Protein AF-A0A453HF45-F1 (afdb_monomer_lite)

Organism: Aegilops tauschii subsp. strangulata (NCBI:txid200361)

pLDDT: mean 74.45, std 18.81, range [35.0, 95.81]

Foldseek 3Di:
DDDDDDDDDDDDDDDPPPPDDQVLVCLLVVLLVVLVCCLVPNDPVDPDDNVRSVVCNPDCNSVVVSNVVSVCVVVVHDDDPDPPPVPPPDPVRVVVVVVVVVVVVVCCVPVVVVVVVVVVPDDDDPPPDPVCVVVVPDDD

Structure (mmCIF, N/CA/C/O backbone):
data_AF-A0A453HF45-F1
#
_entry.id   AF-A0A453HF45-F1
#
loop_
_atom_site.group_PDB
_atom_site.id
_atom_site.type_symbol
_atom_site.label_atom_id
_atom_site.label_alt_id
_atom_site.label_comp_id
_atom_site.label_asym_id
_atom_site.label_entity_id
_atom_site.label_seq_id
_atom_site.pdbx_PDB_ins_code
_atom_site.Cartn_x
_atom_site.Cartn_y
_atom_site.Cartn_z
_atom_site.occupancy
_atom_site.B_iso_or_equiv
_atom_site.auth_seq_id
_atom_site.auth_comp_id
_atom_site.auth_asym_id
_atom_site.auth_atom_id
_atom_site.pdbx_PDB_model_num
ATOM 1 N N . MET A 1 1 ? -24.952 26.124 59.933 1.00 42.59 1 MET A N 1
ATOM 2 C CA . MET A 1 1 ? -23.976 25.123 60.412 1.00 42.59 1 MET A CA 1
ATOM 3 C C . MET A 1 1 ? -24.441 23.759 59.948 1.00 42.59 1 MET A C 1
ATOM 5 O O . MET A 1 1 ? -25.510 23.357 60.375 1.00 42.59 1 MET A O 1
ATOM 9 N N . ALA A 1 2 ? -23.682 23.105 59.074 1.00 35.00 2 ALA A N 1
ATOM 10 C CA . ALA A 1 2 ? -23.436 21.661 59.077 1.00 35.00 2 ALA A CA 1
ATOM 11 C C . ALA A 1 2 ? -22.483 21.368 57.912 1.00 35.00 2 ALA A C 1
ATOM 13 O O . ALA A 1 2 ? -22.772 21.682 56.762 1.00 35.00 2 ALA A O 1
ATOM 14 N N . THR A 1 3 ? -21.308 20.887 58.282 1.00 56.69 3 THR A N 1
ATOM 15 C CA . THR A 1 3 ? -20.189 20.437 57.459 1.00 56.69 3 THR A CA 1
ATOM 16 C C . THR A 1 3 ? -20.512 19.078 56.845 1.00 56.69 3 THR A C 1
ATOM 18 O O . THR A 1 3 ? -21.155 18.266 57.506 1.00 56.69 3 THR A O 1
ATOM 21 N N . THR A 1 4 ? -20.019 18.792 55.641 1.00 38.88 4 THR A N 1
ATOM 22 C CA . THR A 1 4 ? -20.028 17.421 55.112 1.00 38.88 4 THR A CA 1
ATOM 23 C C . THR A 1 4 ? -18.670 17.081 54.524 1.00 38.88 4 THR A C 1
ATOM 25 O O . THR A 1 4 ? -18.162 17.783 53.650 1.00 38.88 4 THR A O 1
ATOM 28 N N . ASP A 1 5 ? -18.095 16.030 55.099 1.00 44.69 5 ASP A N 1
ATOM 29 C CA . ASP A 1 5 ? -16.766 15.489 54.871 1.00 44.69 5 ASP A CA 1
ATOM 30 C C . ASP A 1 5 ? -16.577 14.896 53.470 1.00 44.69 5 ASP A C 1
ATOM 32 O O . ASP A 1 5 ? -17.470 14.282 52.885 1.00 44.69 5 ASP A O 1
ATOM 36 N N . HIS A 1 6 ? -15.356 15.060 52.965 1.00 46.03 6 HIS A N 1
ATOM 37 C CA . HIS A 1 6 ? -14.867 14.538 51.695 1.00 46.03 6 HIS A CA 1
ATOM 38 C C . HIS A 1 6 ? -14.423 13.074 51.878 1.00 46.03 6 HIS A C 1
ATOM 40 O O . HIS A 1 6 ? -13.398 12.811 52.507 1.00 46.03 6 HIS A O 1
ATOM 46 N N . ILE A 1 7 ? -15.150 12.112 51.302 1.00 47.56 7 ILE A N 1
ATOM 47 C CA . ILE A 1 7 ? -14.655 10.737 51.118 1.00 47.56 7 ILE A CA 1
ATOM 48 C C . ILE A 1 7 ? -14.075 10.640 49.705 1.00 47.56 7 ILE A C 1
ATOM 50 O O . ILE A 1 7 ? -14.792 10.713 48.710 1.00 47.56 7 ILE A O 1
ATOM 54 N N . SER A 1 8 ? -12.750 10.522 49.635 1.00 51.47 8 SER A N 1
ATOM 55 C CA . SER A 1 8 ? -11.978 10.329 48.404 1.00 51.47 8 SER A CA 1
ATOM 56 C C . SER A 1 8 ? -12.191 8.907 47.867 1.00 51.47 8 SER A C 1
ATOM 58 O O . SER A 1 8 ? -11.884 7.939 48.565 1.00 51.47 8 SER A O 1
ATOM 60 N N . SER A 1 9 ? -12.742 8.774 46.654 1.00 43.78 9 SER A N 1
ATOM 61 C CA . SER A 1 9 ? -12.902 7.486 45.960 1.00 43.78 9 SER A CA 1
ATOM 62 C C . SER A 1 9 ? -11.648 7.099 45.155 1.00 43.78 9 SER A C 1
ATOM 64 O O . SER A 1 9 ? -10.917 7.980 44.699 1.00 43.78 9 SER A O 1
ATOM 66 N N . PRO A 1 10 ? -11.385 5.788 44.992 1.00 53.44 10 PRO A N 1
ATOM 67 C CA . PRO A 1 10 ? -10.127 5.245 44.479 1.00 53.44 10 PRO A CA 1
ATOM 68 C C . PRO A 1 10 ? -9.964 5.403 42.953 1.00 53.44 10 PRO A C 1
ATOM 70 O O . PRO A 1 10 ? -10.956 5.552 42.238 1.00 53.44 10 PRO A O 1
ATOM 73 N N . PRO A 1 11 ? -8.718 5.347 42.437 1.00 55.44 11 PRO A N 1
ATOM 74 C CA . PRO A 1 11 ? -8.424 5.585 41.028 1.00 55.44 11 PRO A CA 1
ATOM 75 C C . PRO A 1 11 ? -8.990 4.487 40.112 1.00 55.44 11 PRO A C 1
ATOM 77 O O . PRO A 1 11 ? -8.885 3.291 40.382 1.00 55.44 11 PRO A O 1
ATOM 80 N N . GLN A 1 12 ? -9.588 4.950 39.016 1.00 49.19 12 GLN A N 1
ATOM 81 C CA . GLN A 1 12 ? -10.288 4.204 37.969 1.00 49.19 12 GLN A CA 1
ATOM 82 C C . GLN A 1 12 ? -9.365 3.212 37.218 1.00 49.19 12 GLN A C 1
ATOM 84 O O . GLN A 1 12 ? -8.213 3.558 36.944 1.00 49.19 12 GLN A O 1
ATOM 89 N N . PRO A 1 13 ? -9.839 2.013 36.818 1.00 51.22 13 PRO A N 1
ATOM 90 C CA . PRO A 1 13 ? -9.058 1.093 35.992 1.00 51.22 13 PRO A CA 1
ATOM 91 C C . PRO A 1 13 ? -9.024 1.552 34.525 1.00 51.22 13 PRO A C 1
ATOM 93 O O . PRO A 1 13 ? -10.050 1.922 33.952 1.00 51.22 13 PRO A O 1
ATOM 96 N N . ALA A 1 14 ? -7.838 1.517 33.914 1.00 52.16 14 ALA A N 1
ATOM 97 C CA . ALA A 1 14 ? -7.638 1.857 32.508 1.00 52.16 14 ALA A CA 1
ATOM 98 C C . ALA A 1 14 ? -8.253 0.792 31.583 1.00 52.16 14 ALA A C 1
ATOM 100 O O . ALA A 1 14 ? -8.139 -0.407 31.846 1.00 52.16 14 ALA A O 1
ATOM 101 N N . SER A 1 15 ? -8.874 1.228 30.481 1.00 53.12 15 SER A N 1
ATOM 102 C CA . SER A 1 15 ? -9.314 0.336 29.402 1.00 53.12 15 SER A CA 1
ATOM 103 C C . SER A 1 15 ? -8.162 -0.567 28.944 1.00 53.12 15 SER A C 1
ATOM 105 O O . SER A 1 15 ? -7.027 -0.085 28.879 1.00 53.12 15 SER A O 1
ATOM 107 N N . PRO A 1 16 ? -8.424 -1.830 28.547 1.00 55.91 16 PRO A N 1
ATOM 108 C CA . PRO A 1 16 ? -7.454 -2.654 27.834 1.00 55.91 16 PRO A CA 1
ATOM 109 C C . PRO A 1 16 ? -7.284 -2.091 26.417 1.00 55.91 16 PRO A C 1
ATOM 111 O O . PRO A 1 16 ? -7.734 -2.657 25.426 1.00 55.91 16 PRO A O 1
ATOM 114 N N . GLY A 1 17 ? -6.689 -0.905 26.327 1.00 54.38 17 GLY A N 1
ATOM 115 C CA . GLY A 1 17 ? -6.194 -0.357 25.086 1.00 54.38 17 GLY A CA 1
ATOM 116 C C . GLY A 1 17 ? -5.007 -1.209 24.692 1.00 54.38 17 GLY A C 1
ATOM 117 O O . GLY A 1 17 ? -3.971 -1.174 25.357 1.00 54.38 17 GLY A O 1
ATOM 118 N N . VAL A 1 18 ? -5.146 -1.985 23.620 1.00 59.75 18 VAL A N 1
ATOM 119 C CA . VAL A 1 18 ? -3.965 -2.388 22.862 1.00 59.75 18 VAL A CA 1
ATOM 120 C C . VAL A 1 18 ? -3.315 -1.067 22.464 1.00 59.75 18 VAL A C 1
ATOM 122 O O . VAL A 1 18 ? -3.920 -0.282 21.732 1.00 59.75 18 VAL A O 1
ATOM 125 N N . GLY A 1 19 ? -2.172 -0.749 23.077 1.00 61.66 19 GLY A N 1
ATOM 126 C CA . GLY A 1 19 ? -1.458 0.495 22.810 1.00 61.66 19 GLY A CA 1
ATOM 127 C C . GLY A 1 19 ? -1.256 0.668 21.306 1.00 61.66 19 GLY A C 1
ATOM 128 O O . GLY A 1 19 ? -1.196 -0.322 20.576 1.00 61.66 19 GLY A O 1
ATOM 129 N N . ALA A 1 20 ? -1.187 1.916 20.840 1.00 68.69 20 ALA A N 1
ATOM 130 C CA . ALA A 1 20 ? -0.963 2.201 19.428 1.00 68.69 20 ALA A CA 1
ATOM 131 C C . ALA A 1 20 ? 0.244 1.392 18.918 1.00 68.69 20 ALA A C 1
ATOM 133 O O . ALA A 1 20 ? 1.359 1.550 19.417 1.00 68.69 20 ALA A O 1
ATOM 134 N N . VAL A 1 21 ? 0.007 0.484 17.968 1.00 69.81 21 VAL A N 1
ATOM 135 C CA . VAL A 1 21 ? 1.070 -0.308 17.345 1.00 69.81 21 VAL A CA 1
ATOM 136 C C . VAL A 1 21 ? 1.767 0.595 16.337 1.00 69.81 21 VAL A C 1
ATOM 138 O O . VAL A 1 21 ? 1.126 1.116 15.424 1.00 69.81 21 VAL A O 1
ATOM 141 N N . ALA A 1 22 ? 3.070 0.804 16.516 1.00 82.12 22 ALA A N 1
ATOM 142 C CA . ALA A 1 22 ? 3.872 1.545 15.553 1.00 82.12 22 ALA A CA 1
ATOM 143 C C . ALA A 1 22 ? 3.836 0.819 14.201 1.00 82.12 22 ALA A C 1
ATOM 145 O O . ALA A 1 22 ? 4.172 -0.360 14.125 1.00 82.12 22 ALA A O 1
ATOM 146 N N . LEU A 1 23 ? 3.439 1.507 13.127 1.00 82.31 23 LEU A N 1
ATOM 147 C CA . LEU A 1 23 ? 3.381 0.901 11.793 1.00 82.31 23 LEU A CA 1
ATOM 148 C C . LEU A 1 23 ? 4.736 0.294 11.413 1.00 82.31 23 LEU A C 1
ATOM 150 O O . LEU A 1 23 ? 4.777 -0.832 10.928 1.00 82.31 23 LEU A O 1
ATOM 154 N N . SER A 1 24 ? 5.829 1.001 11.714 1.00 85.06 24 SER A N 1
ATOM 155 C CA . SER A 1 24 ? 7.213 0.582 11.471 1.00 85.06 24 SER A CA 1
ATOM 156 C C . SER A 1 24 ? 7.562 -0.784 12.069 1.00 85.06 24 SER A C 1
ATOM 158 O O . SER A 1 24 ? 8.339 -1.518 11.462 1.00 85.06 24 SER A O 1
ATOM 160 N N . SER A 1 25 ? 6.951 -1.189 13.189 1.00 86.38 25 SER A N 1
ATOM 161 C CA . SER A 1 25 ? 7.172 -2.522 13.768 1.00 86.38 25 SER A CA 1
ATOM 162 C C . SER A 1 25 ? 6.348 -3.631 13.104 1.00 86.38 25 SER A C 1
ATOM 164 O O . SER A 1 25 ? 6.672 -4.805 13.267 1.00 86.38 25 SER A O 1
ATOM 166 N N . ALA A 1 26 ? 5.314 -3.277 12.335 1.00 90.56 26 ALA A N 1
ATOM 167 C CA . ALA A 1 26 ? 4.406 -4.211 11.670 1.00 90.56 26 ALA A CA 1
ATOM 168 C C . ALA A 1 26 ? 4.591 -4.289 10.141 1.00 90.56 26 ALA A C 1
ATOM 170 O O . ALA A 1 26 ? 4.080 -5.227 9.529 1.00 90.56 26 ALA A O 1
ATOM 171 N N . VAL A 1 27 ? 5.315 -3.346 9.514 1.00 92.00 27 VAL A N 1
ATOM 172 C CA . VAL A 1 27 ? 5.460 -3.264 8.043 1.00 92.00 27 VAL A CA 1
ATOM 173 C C . VAL A 1 27 ? 5.940 -4.579 7.431 1.00 92.00 27 VAL A C 1
ATOM 175 O O . VAL A 1 27 ? 5.384 -5.007 6.423 1.00 92.00 27 VAL A O 1
ATOM 178 N N . GLY A 1 28 ? 6.941 -5.234 8.026 1.00 92.06 28 GLY A N 1
ATOM 179 C CA . GLY A 1 28 ? 7.501 -6.477 7.482 1.00 92.06 28 GLY A CA 1
ATOM 180 C C . GLY A 1 28 ? 6.477 -7.609 7.402 1.00 92.06 28 GLY A C 1
ATOM 181 O O . GLY A 1 28 ? 6.288 -8.206 6.344 1.00 92.06 28 GLY A O 1
ATOM 182 N N . GLU A 1 29 ? 5.766 -7.860 8.500 1.00 92.88 29 GLU A N 1
ATOM 183 C CA . GLU A 1 29 ? 4.745 -8.911 8.566 1.00 92.88 29 GLU A CA 1
ATOM 184 C C . GLU A 1 29 ? 3.532 -8.584 7.694 1.00 92.88 29 GLU A C 1
ATOM 186 O O . GLU A 1 29 ? 3.016 -9.459 6.997 1.00 92.88 29 GLU A O 1
ATOM 191 N N . LEU A 1 30 ? 3.115 -7.315 7.663 1.00 93.38 30 LEU A N 1
ATOM 192 C CA . LEU A 1 30 ? 2.043 -6.857 6.785 1.00 93.38 30 LEU A CA 1
ATOM 193 C C . LEU A 1 30 ? 2.406 -7.072 5.311 1.00 93.38 30 LEU A C 1
ATOM 195 O O . LEU A 1 30 ? 1.601 -7.606 4.551 1.00 93.38 30 LEU A O 1
ATOM 199 N N . LEU A 1 31 ? 3.622 -6.697 4.911 1.00 93.81 31 LEU A N 1
ATOM 200 C CA . LEU A 1 31 ? 4.101 -6.855 3.542 1.00 93.81 31 LEU A CA 1
ATOM 201 C C . LEU A 1 31 ? 4.143 -8.335 3.138 1.00 93.81 31 LEU A C 1
ATOM 203 O O . LEU A 1 31 ? 3.597 -8.696 2.094 1.00 93.81 31 LEU A O 1
ATOM 207 N N . ARG A 1 32 ? 4.708 -9.207 3.985 1.00 94.50 32 ARG A N 1
ATOM 208 C CA . ARG A 1 32 ? 4.713 -10.663 3.752 1.00 94.50 32 ARG A CA 1
ATOM 209 C C . ARG A 1 32 ? 3.307 -11.221 3.611 1.00 94.50 32 ARG A C 1
ATOM 211 O O . ARG A 1 32 ? 3.053 -12.008 2.699 1.00 94.50 32 ARG A O 1
ATOM 218 N N . PHE A 1 33 ? 2.400 -10.815 4.495 1.00 94.94 33 PHE A N 1
ATOM 219 C CA . PHE A 1 33 ? 1.014 -11.261 4.481 1.00 94.94 33 PHE A CA 1
ATOM 220 C C . PHE A 1 33 ? 0.305 -10.856 3.185 1.00 94.94 33 PHE A C 1
ATOM 222 O O . PHE A 1 33 ? -0.313 -11.703 2.539 1.00 94.94 33 PHE A O 1
ATOM 229 N N . VAL A 1 34 ? 0.430 -9.591 2.775 1.00 94.75 34 VAL A N 1
ATOM 230 C CA . VAL A 1 34 ? -0.195 -9.066 1.552 1.00 94.75 34 VAL A CA 1
ATOM 231 C C . VAL A 1 34 ? 0.333 -9.795 0.316 1.00 94.75 34 VAL A C 1
ATOM 233 O O . VAL A 1 34 ? -0.454 -10.282 -0.494 1.00 94.75 34 VAL A O 1
ATOM 236 N N . LEU A 1 35 ? 1.655 -9.938 0.189 1.00 94.81 35 LEU A N 1
ATOM 237 C CA . LEU A 1 35 ? 2.274 -10.611 -0.955 1.00 94.81 35 LEU A CA 1
ATOM 238 C C . LEU A 1 35 ? 1.912 -12.098 -1.010 1.00 94.81 35 LEU A C 1
ATOM 240 O O . LEU A 1 35 ? 1.575 -12.603 -2.078 1.00 94.81 35 LEU A O 1
ATOM 244 N N . SER A 1 36 ? 1.941 -12.794 0.130 1.00 94.50 36 SER A N 1
ATOM 245 C CA . SER A 1 36 ? 1.595 -14.222 0.203 1.00 94.50 36 SER A CA 1
ATOM 246 C C . SER A 1 36 ? 0.127 -14.455 -0.140 1.00 94.50 36 SER A C 1
ATOM 248 O O . SER A 1 36 ? -0.198 -15.381 -0.884 1.00 94.50 36 SER A O 1
ATOM 250 N N . SER A 1 37 ? -0.755 -13.585 0.358 1.00 95.00 37 SER A N 1
ATOM 251 C CA . SER A 1 37 ? -2.187 -13.634 0.060 1.00 95.00 37 SER A CA 1
ATOM 252 C C . SER A 1 37 ? -2.443 -13.415 -1.426 1.00 95.00 37 SER A C 1
ATOM 254 O O . SER A 1 37 ? -3.191 -14.182 -2.017 1.00 95.00 37 SER A O 1
ATOM 256 N N . HIS A 1 38 ? -1.765 -12.445 -2.046 1.00 95.12 38 HIS A N 1
ATOM 257 C CA . HIS A 1 38 ? -1.881 -12.177 -3.482 1.00 95.12 38 HIS A CA 1
ATOM 258 C C . HIS A 1 38 ? -1.350 -13.319 -4.353 1.00 95.12 38 HIS A C 1
ATOM 260 O O . HIS A 1 38 ? -1.930 -13.638 -5.386 1.00 95.12 38 HIS A O 1
ATOM 266 N N . VAL A 1 39 ? -0.263 -13.974 -3.937 1.00 95.06 39 VAL A N 1
ATOM 267 C CA . VAL A 1 39 ? 0.258 -15.160 -4.635 1.00 95.06 39 VAL A CA 1
ATOM 268 C C . VAL A 1 39 ? -0.726 -16.331 -4.546 1.00 95.06 39 VAL A C 1
ATOM 270 O O . VAL A 1 39 ? -0.908 -17.048 -5.530 1.00 95.06 39 VAL A O 1
ATOM 273 N N . ALA A 1 40 ? -1.372 -16.524 -3.394 1.00 95.81 40 ALA A N 1
ATOM 274 C CA . ALA A 1 40 ? -2.346 -17.595 -3.189 1.00 95.81 40 ALA A CA 1
ATOM 275 C C . ALA A 1 40 ? -3.695 -17.318 -3.878 1.00 95.81 40 ALA A C 1
ATOM 277 O O . ALA A 1 40 ? -4.308 -18.224 -4.444 1.00 95.81 40 ALA A O 1
ATOM 278 N N . ALA A 1 41 ? -4.156 -16.072 -3.821 1.00 95.50 41 ALA A N 1
ATOM 279 C CA . ALA A 1 41 ? -5.417 -15.595 -4.360 1.00 95.50 41 ALA A CA 1
ATOM 280 C C . ALA A 1 41 ? -5.199 -14.189 -4.953 1.00 95.50 41 ALA A C 1
ATOM 282 O O . ALA A 1 41 ? -5.228 -13.206 -4.212 1.00 95.50 41 ALA A O 1
ATOM 283 N N . PRO A 1 42 ? -4.972 -14.084 -6.276 1.00 92.56 42 PRO A N 1
ATOM 284 C CA . PRO A 1 42 ? -4.661 -12.815 -6.925 1.00 92.56 42 PRO A CA 1
ATOM 285 C C . PRO A 1 42 ? -5.750 -11.763 -6.699 1.00 92.56 42 PRO A C 1
ATOM 287 O O . PRO A 1 42 ? -6.909 -11.966 -7.066 1.00 92.56 42 PRO A O 1
ATOM 290 N N . ASP A 1 43 ? -5.359 -10.627 -6.131 1.00 91.19 43 ASP A N 1
ATOM 291 C CA . ASP A 1 43 ? -6.209 -9.466 -5.907 1.00 91.19 43 ASP A CA 1
ATOM 292 C C . ASP A 1 43 ? -6.106 -8.493 -7.099 1.00 91.19 43 ASP A C 1
ATOM 294 O O . ASP A 1 43 ? -5.031 -7.944 -7.355 1.00 91.19 43 ASP A O 1
ATOM 298 N N . PRO A 1 44 ? -7.197 -8.224 -7.843 1.00 88.31 44 PRO A N 1
ATOM 299 C CA . PRO A 1 44 ? -7.174 -7.257 -8.940 1.00 88.31 44 PRO A CA 1
ATOM 300 C C . PRO A 1 44 ? -6.856 -5.820 -8.490 1.00 88.31 44 PRO A C 1
ATOM 302 O O . PRO A 1 44 ? -6.469 -5.004 -9.327 1.00 88.31 44 PRO A O 1
ATOM 305 N N . ALA A 1 45 ? -7.011 -5.493 -7.202 1.00 91.50 45 ALA A N 1
ATOM 306 C CA . ALA A 1 45 ? -6.658 -4.189 -6.649 1.00 91.50 45 ALA A CA 1
ATOM 307 C C . ALA A 1 45 ? -5.148 -4.022 -6.410 1.00 91.50 45 ALA A C 1
ATOM 309 O O . ALA A 1 45 ? -4.690 -2.889 -6.247 1.00 91.50 45 ALA A O 1
ATOM 310 N N . LEU A 1 46 ? -4.371 -5.112 -6.415 1.00 89.62 46 LEU A N 1
ATOM 311 C CA . LEU A 1 46 ? -2.920 -5.076 -6.264 1.00 89.62 46 LEU A CA 1
ATOM 312 C C . LEU A 1 46 ? -2.249 -5.229 -7.642 1.00 89.62 46 LEU A C 1
ATOM 314 O O . LEU A 1 46 ? -2.122 -6.348 -8.144 1.00 89.62 46 LEU A O 1
ATOM 318 N N . PRO A 1 47 ? -1.780 -4.133 -8.276 1.00 88.75 47 PRO A N 1
ATOM 319 C CA . PRO A 1 47 ? -1.224 -4.146 -9.632 1.00 88.75 47 PRO A CA 1
ATOM 320 C C . PRO A 1 47 ? 0.220 -4.681 -9.668 1.00 88.75 47 PRO A C 1
ATOM 322 O O . PRO A 1 47 ? 1.105 -4.095 -10.290 1.00 88.75 47 PRO A O 1
ATOM 325 N N . LEU A 1 48 ? 0.476 -5.792 -8.979 1.00 89.56 48 LEU A N 1
ATOM 326 C CA . LEU A 1 48 ? 1.751 -6.499 -8.962 1.00 89.56 48 LEU A CA 1
ATOM 327 C C . LEU A 1 48 ? 1.595 -7.847 -9.663 1.00 89.56 48 LEU A C 1
ATOM 329 O O . LEU A 1 48 ? 0.609 -8.561 -9.463 1.00 89.56 48 LEU A O 1
ATOM 333 N N . SER A 1 49 ? 2.577 -8.217 -10.485 1.00 92.94 49 SER A N 1
ATOM 334 C CA . SER A 1 49 ? 2.576 -9.535 -11.115 1.00 92.94 49 SER A CA 1
ATOM 335 C C . SER A 1 49 ? 2.876 -10.628 -10.087 1.00 92.94 49 SER A C 1
ATOM 337 O O . SER A 1 49 ? 3.669 -10.435 -9.166 1.00 92.94 49 SER A O 1
ATOM 339 N N . LEU A 1 50 ? 2.289 -11.812 -10.273 1.00 94.06 50 LEU A N 1
ATOM 340 C CA . LEU A 1 50 ? 2.497 -12.941 -9.357 1.00 94.06 50 LEU A CA 1
ATOM 341 C C . LEU A 1 50 ? 3.970 -13.349 -9.275 1.00 94.06 50 LEU A C 1
ATOM 343 O O . LEU A 1 50 ? 4.486 -13.566 -8.186 1.00 94.06 50 LEU A O 1
ATOM 347 N N . SER A 1 51 ? 4.669 -13.373 -10.413 1.00 93.38 51 SER A N 1
ATOM 348 C CA . SER A 1 51 ? 6.099 -13.685 -10.459 1.00 93.38 51 SER A CA 1
ATOM 349 C C . SER A 1 51 ? 6.954 -12.645 -9.738 1.00 93.38 51 SER A C 1
ATOM 351 O O . SER A 1 51 ? 7.972 -12.998 -9.150 1.00 93.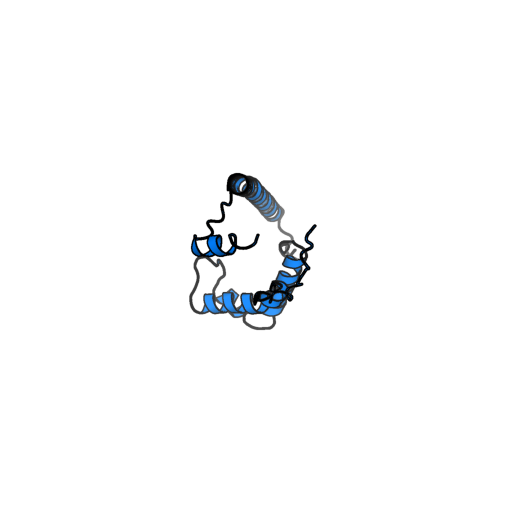38 51 SER A O 1
ATOM 353 N N . TYR A 1 52 ? 6.549 -11.374 -9.756 1.00 91.88 52 TYR A N 1
ATOM 354 C CA . TYR A 1 52 ? 7.213 -10.337 -8.978 1.00 91.88 52 TYR A CA 1
ATOM 355 C C . TYR A 1 52 ? 7.000 -10.562 -7.480 1.00 91.88 52 TYR A C 1
ATOM 357 O O . TYR A 1 52 ? 7.973 -10.558 -6.734 1.00 91.88 52 TYR A O 1
ATOM 365 N N . CYS A 1 53 ? 5.767 -10.836 -7.046 1.00 93.25 53 CYS A N 1
ATOM 366 C CA . CYS A 1 53 ? 5.462 -11.110 -5.641 1.00 93.25 53 CYS A CA 1
ATOM 367 C C . CYS A 1 53 ? 6.176 -12.360 -5.112 1.00 93.25 53 CYS A C 1
ATOM 369 O O . CYS A 1 53 ? 6.742 -12.301 -4.027 1.00 93.25 53 CYS A O 1
ATOM 371 N N . SER A 1 54 ? 6.215 -13.457 -5.878 1.00 93.44 54 SER A N 1
ATOM 372 C CA . SER A 1 54 ? 6.968 -14.661 -5.499 1.00 93.44 54 SER A CA 1
ATOM 373 C C . SER A 1 54 ? 8.455 -14.365 -5.317 1.00 93.44 54 SER A C 1
ATOM 375 O O . SER A 1 54 ? 9.015 -14.718 -4.291 1.00 93.44 54 SER A O 1
ATOM 377 N N . ARG A 1 55 ? 9.071 -13.626 -6.249 1.00 92.19 55 ARG A N 1
ATOM 378 C CA . ARG A 1 55 ? 10.478 -13.208 -6.135 1.00 92.19 55 ARG A CA 1
ATOM 379 C C . ARG A 1 55 ? 10.737 -12.249 -4.979 1.00 92.19 55 ARG A C 1
ATOM 381 O O . ARG A 1 55 ? 11.853 -12.186 -4.493 1.00 92.19 55 ARG A O 1
ATOM 388 N N . LEU A 1 56 ? 9.742 -11.456 -4.590 1.00 91.12 56 LEU A N 1
ATOM 389 C CA . LEU A 1 56 ? 9.862 -10.539 -3.460 1.00 91.12 56 LEU A CA 1
ATOM 390 C C . LEU A 1 56 ? 9.790 -11.287 -2.127 1.00 91.12 56 LEU A C 1
ATOM 392 O O . LEU A 1 56 ? 10.428 -10.866 -1.172 1.00 91.12 56 LEU A O 1
ATOM 396 N N . LEU A 1 57 ? 9.006 -12.370 -2.081 1.00 92.56 57 LEU A N 1
ATOM 397 C CA . LEU A 1 57 ? 8.919 -13.305 -0.956 1.00 92.56 57 LEU A CA 1
ATOM 398 C C . LEU A 1 57 ? 10.139 -14.235 -0.863 1.00 92.56 57 LEU A C 1
ATOM 400 O O . LEU A 1 57 ? 10.371 -14.825 0.191 1.00 92.56 57 LEU A O 1
ATOM 404 N N . GLU A 1 58 ? 10.888 -14.378 -1.953 1.00 86.00 58 GLU A N 1
ATOM 405 C CA . GLU A 1 58 ? 12.210 -14.997 -1.981 1.00 86.00 58 GLU A CA 1
ATOM 406 C C . GLU A 1 58 ? 13.275 -14.001 -1.478 1.00 86.00 58 GLU A C 1
ATOM 408 O O . GLU A 1 58 ? 13.161 -12.787 -1.663 1.00 86.00 58 GLU A O 1
ATOM 413 N N . ASP A 1 59 ? 14.336 -14.527 -0.860 1.00 76.38 59 ASP A N 1
ATOM 414 C CA . ASP A 1 59 ? 15.479 -13.763 -0.336 1.00 76.38 59 ASP A CA 1
ATOM 415 C C . ASP A 1 59 ? 15.136 -12.697 0.738 1.00 76.38 59 ASP A C 1
ATOM 417 O O . ASP A 1 59 ? 14.013 -12.545 1.214 1.00 76.38 59 ASP A O 1
ATOM 421 N N . ASP A 1 60 ? 16.142 -11.906 1.121 1.00 86.50 60 ASP A N 1
ATOM 422 C CA . ASP A 1 60 ? 16.038 -10.707 1.969 1.00 86.50 60 ASP A CA 1
ATOM 423 C C . ASP A 1 60 ? 15.488 -9.467 1.217 1.00 86.50 60 ASP A C 1
ATOM 425 O O . ASP A 1 60 ? 15.640 -8.326 1.664 1.00 86.50 60 ASP A O 1
ATOM 429 N N . LEU A 1 61 ? 14.837 -9.654 0.060 1.00 89.06 61 LEU A N 1
ATOM 430 C CA . LEU A 1 61 ? 14.210 -8.567 -0.706 1.00 89.06 61 LEU A CA 1
ATOM 431 C C . LEU A 1 61 ? 12.966 -8.013 -0.005 1.00 89.06 61 LEU A C 1
ATOM 433 O O . LEU A 1 61 ? 12.809 -6.791 0.066 1.00 89.06 61 LEU A O 1
ATOM 437 N N . CYS A 1 62 ? 12.117 -8.885 0.552 1.00 90.69 62 CYS A N 1
ATOM 438 C CA . CYS A 1 62 ? 10.960 -8.463 1.345 1.00 90.69 62 CYS A CA 1
ATOM 439 C C . CYS A 1 62 ? 11.394 -7.623 2.553 1.00 90.69 62 CYS A C 1
ATOM 441 O O . CYS A 1 62 ? 10.778 -6.603 2.852 1.00 90.69 62 CYS A O 1
ATOM 443 N N . ASP A 1 63 ? 12.476 -8.026 3.222 1.00 90.69 63 ASP A N 1
ATOM 444 C CA . ASP A 1 63 ? 13.017 -7.332 4.394 1.00 90.69 63 ASP A CA 1
ATOM 445 C C . ASP A 1 63 ? 13.620 -5.969 4.043 1.00 90.69 63 ASP A C 1
ATOM 447 O O . ASP A 1 63 ? 13.382 -4.978 4.740 1.00 90.69 63 ASP A O 1
ATOM 451 N N . LYS A 1 64 ? 14.348 -5.885 2.924 1.00 90.69 64 LYS A N 1
ATOM 452 C CA . LYS A 1 64 ? 14.864 -4.611 2.399 1.00 90.69 64 LYS A CA 1
ATOM 453 C C . LYS A 1 64 ? 13.723 -3.653 2.069 1.00 90.69 64 LYS A C 1
ATOM 455 O O . LYS A 1 64 ? 13.750 -2.506 2.506 1.00 90.69 64 LYS A O 1
ATOM 460 N N . LEU A 1 65 ? 12.695 -4.129 1.364 1.00 89.62 65 LEU A N 1
ATOM 461 C CA . LEU A 1 65 ? 11.531 -3.308 1.034 1.00 89.62 65 LEU A CA 1
ATOM 462 C C . LEU A 1 65 ? 10.769 -2.867 2.290 1.00 89.62 65 LEU A C 1
ATOM 464 O O . LEU A 1 65 ? 10.380 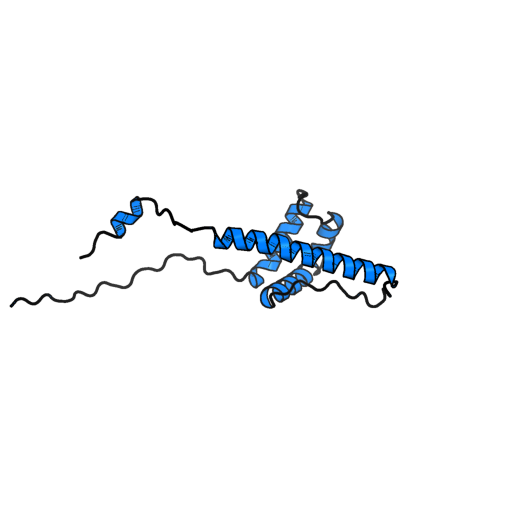-1.707 2.387 1.00 89.62 65 LEU A O 1
ATOM 468 N N . ALA A 1 66 ? 10.587 -3.759 3.264 1.00 91.25 66 ALA A N 1
ATOM 469 C CA . ALA A 1 66 ? 9.946 -3.419 4.530 1.00 91.25 66 ALA A CA 1
ATOM 470 C C . ALA A 1 66 ? 10.710 -2.326 5.290 1.00 91.25 66 ALA A C 1
ATOM 472 O O . ALA A 1 66 ? 10.091 -1.409 5.826 1.00 91.25 66 ALA A O 1
ATOM 473 N N . THR A 1 67 ? 12.043 -2.390 5.291 1.00 90.69 67 THR A N 1
ATOM 474 C CA . THR A 1 67 ? 12.901 -1.384 5.933 1.00 90.69 67 THR A CA 1
ATOM 475 C C . THR A 1 67 ? 12.762 -0.016 5.262 1.00 90.69 67 THR A C 1
ATOM 477 O O . THR A 1 67 ? 12.547 0.986 5.941 1.00 90.69 67 THR A O 1
ATOM 480 N N . GLU A 1 68 ? 12.818 0.025 3.930 1.00 88.94 68 GLU A N 1
ATOM 481 C CA . GLU A 1 68 ? 12.642 1.256 3.147 1.00 88.94 68 GLU A CA 1
ATOM 482 C C . GLU A 1 68 ? 11.244 1.864 3.343 1.00 88.94 68 GLU A C 1
ATOM 484 O O . GLU A 1 68 ? 11.103 3.071 3.540 1.00 88.94 68 GLU A O 1
ATOM 489 N N . LEU A 1 69 ? 10.196 1.032 3.349 1.00 89.00 69 LEU A N 1
ATOM 490 C CA . LEU A 1 69 ? 8.819 1.474 3.590 1.00 89.00 69 LEU A CA 1
ATOM 491 C C . LEU A 1 69 ? 8.623 2.007 5.012 1.00 89.00 69 LEU A C 1
ATOM 493 O O . LEU A 1 69 ? 7.941 3.016 5.191 1.00 89.00 69 LEU A O 1
ATOM 497 N N . ALA A 1 70 ? 9.224 1.362 6.013 1.00 90.06 70 ALA A N 1
ATOM 498 C CA . ALA A 1 70 ? 9.191 1.842 7.389 1.00 90.06 70 ALA A CA 1
ATOM 499 C C . ALA A 1 70 ? 9.887 3.207 7.514 1.00 90.06 70 ALA A C 1
ATOM 501 O O . ALA A 1 70 ? 9.314 4.122 8.096 1.00 90.06 70 ALA A O 1
ATOM 502 N N . ALA A 1 71 ? 11.065 3.380 6.904 1.00 87.50 71 ALA A N 1
ATOM 503 C CA . ALA A 1 71 ? 11.766 4.665 6.881 1.00 87.50 71 ALA A CA 1
ATOM 504 C C . ALA A 1 71 ? 10.932 5.763 6.196 1.00 87.50 71 ALA A C 1
ATOM 506 O O . ALA A 1 71 ? 10.787 6.863 6.723 1.00 87.50 71 ALA A O 1
ATOM 507 N N . CYS A 1 72 ? 10.305 5.440 5.064 1.00 85.12 72 CYS A N 1
ATOM 508 C CA . CYS A 1 72 ? 9.402 6.340 4.348 1.00 85.12 72 CYS A CA 1
ATOM 509 C C . CYS A 1 72 ? 8.199 6.778 5.198 1.00 85.12 72 CYS A C 1
ATOM 511 O O . CYS A 1 72 ? 7.821 7.951 5.178 1.00 85.12 72 CYS A O 1
ATOM 513 N N . ALA A 1 73 ? 7.613 5.853 5.963 1.00 84.44 73 ALA A N 1
ATOM 514 C CA . ALA A 1 73 ? 6.495 6.144 6.855 1.00 84.44 73 ALA A CA 1
ATOM 515 C C . ALA A 1 73 ? 6.892 7.093 7.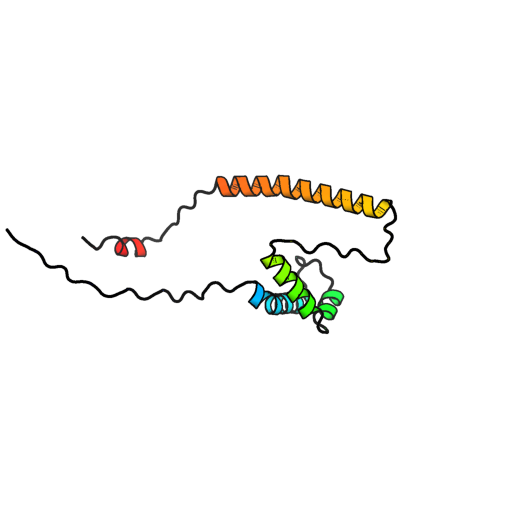997 1.00 84.44 73 ALA A C 1
ATOM 517 O O . ALA A 1 73 ? 6.143 8.021 8.295 1.00 84.44 73 ALA A O 1
ATOM 518 N N . GLU A 1 74 ? 8.071 6.900 8.593 1.00 84.62 74 GLU A N 1
ATOM 519 C CA . GLU A 1 74 ? 8.596 7.769 9.658 1.00 84.62 74 GLU A CA 1
ATOM 520 C C . GLU A 1 74 ? 8.990 9.160 9.124 1.00 84.62 74 GLU A C 1
ATOM 522 O O . GLU A 1 74 ? 8.751 10.176 9.774 1.00 84.62 74 GLU A O 1
ATOM 527 N N . GLU A 1 75 ? 9.548 9.234 7.910 1.00 82.50 75 GLU A N 1
ATOM 528 C CA . GLU A 1 75 ? 9.910 10.500 7.257 1.00 82.50 75 GLU A CA 1
ATOM 529 C C . GLU A 1 75 ? 8.712 11.239 6.636 1.00 82.50 75 GLU A C 1
ATOM 531 O O . GLU A 1 75 ? 8.841 12.399 6.232 1.00 82.50 75 GLU A O 1
ATOM 536 N N . GLY A 1 76 ? 7.556 10.578 6.512 1.00 74.94 76 GLY A N 1
ATOM 537 C CA . GLY A 1 76 ? 6.398 11.100 5.787 1.00 74.94 76 GLY A CA 1
ATOM 538 C C . GLY A 1 76 ? 6.678 11.322 4.296 1.00 74.94 76 GLY A C 1
ATOM 539 O O . GLY A 1 76 ? 6.136 12.252 3.693 1.00 74.94 76 GLY A O 1
ATOM 540 N N . ARG A 1 77 ? 7.556 10.509 3.696 1.00 73.31 77 ARG A N 1
ATOM 541 C CA . ARG A 1 77 ? 7.973 10.617 2.291 1.00 73.31 77 ARG A CA 1
ATOM 542 C C . ARG A 1 77 ? 7.585 9.374 1.511 1.00 73.31 77 ARG A C 1
ATOM 544 O O . ARG A 1 77 ? 7.609 8.268 2.027 1.00 73.31 77 ARG A O 1
ATOM 551 N N . ILE A 1 78 ? 7.251 9.557 0.239 1.00 69.38 78 ILE A N 1
ATOM 552 C CA . ILE A 1 78 ? 7.046 8.443 -0.691 1.00 69.38 78 ILE A CA 1
ATOM 553 C C . ILE A 1 78 ? 8.422 8.050 -1.258 1.00 69.38 78 ILE A C 1
ATOM 555 O O . ILE A 1 78 ? 9.196 8.960 -1.584 1.00 69.38 78 ILE A O 1
ATOM 559 N N . PRO A 1 79 ? 8.742 6.745 -1.403 1.00 62.75 79 PRO A N 1
ATOM 560 C CA . PRO A 1 79 ? 9.989 6.308 -2.020 1.00 62.75 79 PRO A CA 1
ATOM 561 C C . PRO A 1 79 ? 10.194 6.988 -3.376 1.00 62.75 79 PRO A C 1
ATOM 563 O O . PRO A 1 79 ? 9.331 6.929 -4.257 1.00 62.75 79 PRO A O 1
ATOM 566 N N . ARG A 1 80 ? 11.342 7.649 -3.556 1.00 57.44 80 ARG A N 1
ATOM 567 C CA . ARG A 1 80 ? 11.703 8.247 -4.846 1.00 57.44 80 ARG A CA 1
ATOM 568 C C . ARG A 1 80 ? 11.964 7.109 -5.842 1.00 57.44 80 ARG A C 1
ATOM 570 O O . ARG A 1 80 ? 12.665 6.164 -5.478 1.00 57.44 80 ARG A O 1
ATOM 577 N N . PRO A 1 81 ? 11.458 7.176 -7.088 1.00 54.31 81 PRO A N 1
ATOM 578 C CA . PRO A 1 81 ? 11.793 6.172 -8.087 1.00 54.31 81 PRO A CA 1
ATOM 579 C C . PRO A 1 81 ? 13.320 6.076 -8.239 1.00 54.31 81 PRO A C 1
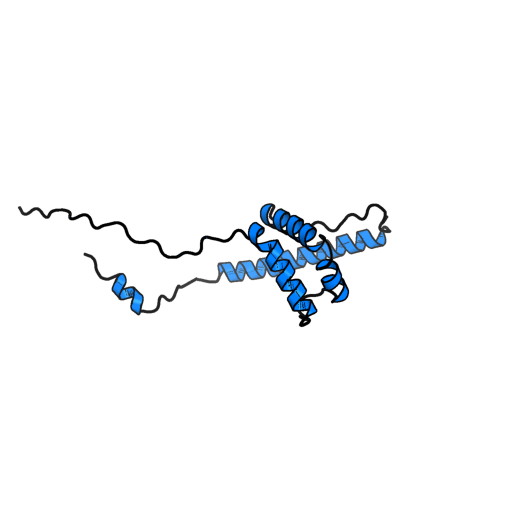ATOM 581 O O . PRO A 1 81 ? 14.001 7.111 -8.199 1.00 54.31 81 PRO A O 1
ATOM 584 N N . PRO A 1 82 ? 13.874 4.857 -8.380 1.00 53.34 82 PRO A N 1
ATOM 585 C CA . PRO A 1 82 ? 15.311 4.673 -8.468 1.00 53.34 82 PRO A CA 1
ATOM 586 C C . PRO A 1 82 ? 15.847 5.446 -9.673 1.00 53.34 82 PRO A C 1
ATOM 588 O O . PRO A 1 82 ? 15.408 5.248 -10.806 1.00 53.34 82 PRO A O 1
ATOM 591 N N . VAL A 1 83 ? 16.821 6.323 -9.429 1.00 56.69 83 VAL A N 1
ATOM 592 C CA . VAL A 1 83 ? 17.628 6.903 -10.503 1.00 56.69 83 VAL A CA 1
ATOM 593 C C . VAL A 1 83 ? 18.543 5.779 -10.971 1.00 56.69 83 VAL A C 1
ATOM 595 O O . VAL A 1 83 ? 19.558 5.499 -10.339 1.00 56.69 83 VAL A O 1
ATOM 598 N N . VAL A 1 84 ? 18.146 5.055 -12.016 1.00 50.97 84 VAL A N 1
ATOM 599 C CA . VAL A 1 84 ? 18.966 3.970 -12.562 1.00 50.97 84 VAL A CA 1
ATOM 600 C C . VAL A 1 84 ? 20.258 4.593 -13.093 1.00 50.97 84 VAL A C 1
ATOM 602 O O . VAL A 1 84 ? 20.264 5.216 -14.153 1.00 50.97 84 VAL A O 1
ATOM 605 N N . ALA A 1 85 ? 21.356 4.451 -12.346 1.00 43.69 85 ALA A N 1
ATOM 606 C CA . ALA A 1 85 ? 22.689 4.859 -12.773 1.00 43.69 85 ALA A CA 1
ATOM 607 C C . ALA A 1 85 ? 23.100 4.000 -13.980 1.00 43.69 85 ALA A C 1
ATOM 609 O O . ALA A 1 85 ? 23.617 2.897 -13.831 1.00 43.69 85 ALA A O 1
ATOM 610 N N . GLY A 1 86 ? 22.777 4.480 -15.181 1.00 45.72 86 GLY A N 1
ATOM 611 C CA . GLY A 1 86 ? 22.986 3.767 -16.444 1.00 45.72 86 GLY A CA 1
ATOM 612 C C . GLY A 1 86 ? 21.828 3.898 -17.434 1.00 45.72 86 GLY A C 1
ATOM 613 O O . GLY A 1 86 ? 22.055 3.780 -18.635 1.00 45.72 86 GLY A O 1
ATOM 614 N N . ALA A 1 87 ? 20.619 4.233 -16.974 1.00 44.75 87 ALA A N 1
ATOM 615 C CA . ALA A 1 87 ? 19.586 4.738 -17.865 1.00 44.75 87 ALA A CA 1
ATOM 616 C C . ALA A 1 87 ? 19.843 6.234 -18.046 1.00 44.75 87 ALA A C 1
ATOM 618 O O . ALA A 1 87 ? 19.322 7.072 -17.312 1.00 44.75 87 ALA A O 1
ATOM 619 N N . VAL A 1 88 ? 20.678 6.582 -19.027 1.00 46.47 88 VAL A N 1
ATOM 620 C CA . VAL A 1 88 ? 20.509 7.872 -19.697 1.00 46.47 88 VAL A CA 1
ATOM 621 C C . VAL A 1 88 ? 19.121 7.787 -20.314 1.00 46.47 88 VAL A C 1
ATOM 623 O O . VAL A 1 88 ? 18.959 7.266 -21.417 1.00 46.47 88 VAL A O 1
ATOM 626 N N . GLY A 1 89 ? 18.107 8.198 -19.548 1.00 45.00 89 GLY A N 1
ATOM 627 C CA . GLY A 1 89 ? 16.785 8.444 -20.083 1.00 45.00 89 GLY A CA 1
ATOM 628 C C . GLY A 1 89 ? 17.013 9.334 -21.287 1.00 45.00 89 GLY A C 1
ATOM 629 O O . GLY A 1 89 ? 17.604 10.411 -21.174 1.00 45.00 89 GLY A O 1
ATOM 630 N N . THR A 1 90 ? 16.651 8.841 -22.467 1.00 48.53 90 THR A N 1
ATOM 631 C CA . THR A 1 90 ? 16.617 9.721 -23.628 1.00 48.53 90 THR A CA 1
ATOM 632 C C . THR A 1 90 ? 15.762 10.933 -23.235 1.00 48.53 90 THR A C 1
ATOM 634 O O . THR A 1 90 ? 14.839 10.779 -22.430 1.00 48.53 90 THR A O 1
ATOM 637 N N . PRO A 1 91 ? 16.029 12.142 -23.750 1.00 52.16 91 PRO A N 1
ATOM 638 C CA . PRO A 1 91 ? 15.284 13.344 -23.356 1.00 52.16 91 PRO A CA 1
ATOM 639 C C . PRO A 1 91 ? 13.752 13.198 -23.491 1.00 52.16 91 PRO A C 1
ATOM 641 O O . PRO A 1 91 ? 13.010 13.969 -22.892 1.00 52.16 91 PRO A O 1
ATOM 644 N N . ALA A 1 92 ? 13.276 12.190 -24.233 1.00 51.81 92 ALA A N 1
ATOM 645 C CA . ALA A 1 92 ? 11.879 11.784 -24.312 1.00 51.81 92 ALA A CA 1
ATOM 646 C C . ALA A 1 92 ? 11.321 11.147 -23.017 1.00 51.81 92 ALA A C 1
ATOM 648 O O . ALA A 1 92 ? 10.202 11.471 -22.631 1.00 51.81 92 ALA A O 1
ATOM 649 N N . GLU A 1 93 ? 12.071 10.290 -22.317 1.00 53.50 93 GLU A N 1
ATOM 650 C CA . GLU A 1 93 ? 11.573 9.577 -21.123 1.00 53.50 93 GLU A CA 1
ATOM 651 C C . GLU A 1 93 ? 11.560 10.451 -19.860 1.00 53.50 93 GLU A C 1
ATOM 653 O O . GLU A 1 93 ? 10.673 10.329 -19.011 1.00 53.50 93 GLU A O 1
ATOM 658 N N . GLU A 1 94 ? 12.501 11.394 -19.747 1.00 55.69 94 GLU A N 1
ATOM 659 C CA . GLU A 1 94 ? 12.488 12.391 -18.667 1.00 55.69 94 GLU A CA 1
ATOM 660 C C . GLU A 1 94 ? 11.313 13.371 -18.833 1.00 55.69 94 GLU A C 1
ATOM 662 O O . GLU A 1 94 ? 10.703 13.801 -17.851 1.00 55.69 94 GLU A O 1
ATOM 667 N N . ASN A 1 95 ? 10.955 13.688 -20.083 1.00 60.06 95 ASN A N 1
ATOM 668 C CA . ASN A 1 95 ? 9.798 14.522 -20.396 1.00 60.06 95 ASN A CA 1
ATOM 669 C C . ASN A 1 95 ? 8.483 13.817 -20.033 1.00 60.06 95 ASN A C 1
ATOM 671 O O . ASN A 1 95 ? 7.625 14.429 -19.400 1.00 60.06 95 ASN A O 1
ATOM 675 N N . ASP A 1 96 ? 8.364 12.523 -20.348 1.00 67.38 96 ASP A N 1
ATOM 676 C CA . ASP A 1 96 ? 7.194 11.713 -19.989 1.00 67.38 96 ASP A CA 1
ATOM 677 C C . ASP A 1 96 ? 7.050 11.558 -18.466 1.00 67.38 96 ASP A C 1
ATOM 679 O O . ASP A 1 96 ? 5.953 11.665 -17.917 1.00 67.38 96 ASP A O 1
ATOM 683 N N . SER A 1 97 ? 8.174 11.416 -17.756 1.00 68.56 97 SER A N 1
ATOM 684 C CA . SER A 1 97 ? 8.205 11.353 -16.290 1.00 68.56 97 SER A CA 1
ATOM 685 C C . SER A 1 97 ? 7.762 12.667 -15.638 1.00 68.56 97 SER A C 1
ATOM 687 O O . SER A 1 97 ? 6.892 12.645 -14.770 1.00 68.56 97 SER A O 1
ATOM 689 N N . ARG A 1 98 ? 8.292 13.819 -16.082 1.00 73.50 98 ARG A N 1
ATOM 690 C CA . ARG A 1 98 ? 7.869 15.146 -15.584 1.00 73.50 98 ARG A CA 1
ATOM 691 C C . ARG A 1 98 ? 6.412 15.440 -15.906 1.00 73.50 98 ARG A C 1
ATOM 693 O O . ARG A 1 98 ? 5.703 16.040 -15.102 1.00 73.50 98 ARG A O 1
ATOM 700 N N . ARG A 1 99 ? 5.953 15.023 -17.086 1.00 76.06 99 ARG A N 1
ATOM 701 C CA . ARG A 1 99 ? 4.555 15.170 -17.479 1.00 76.06 99 ARG A CA 1
ATOM 702 C C . ARG A 1 99 ? 3.650 14.354 -16.558 1.00 76.06 99 ARG A C 1
ATOM 704 O O . ARG A 1 99 ? 2.677 14.895 -16.044 1.00 76.06 99 ARG A O 1
ATOM 711 N N . ARG A 1 100 ? 4.004 13.094 -16.299 1.00 76.88 100 ARG A N 1
ATOM 712 C CA . ARG A 1 100 ? 3.281 12.217 -15.373 1.00 76.88 100 ARG A CA 1
ATOM 713 C C . ARG A 1 100 ? 3.276 12.772 -13.949 1.00 76.88 100 ARG A C 1
ATOM 715 O O . ARG A 1 100 ? 2.243 12.735 -13.296 1.00 76.88 100 ARG A O 1
ATOM 722 N N . GLU A 1 101 ? 4.401 13.304 -13.476 1.00 76.00 101 GLU A N 1
ATOM 723 C CA . GLU A 1 101 ? 4.500 13.981 -12.176 1.00 76.00 101 GLU A CA 1
ATOM 724 C C . GLU A 1 101 ? 3.527 15.167 -12.088 1.00 76.00 101 GLU A C 1
ATOM 726 O O . GLU A 1 101 ? 2.763 15.260 -11.131 1.00 76.00 101 GLU A O 1
ATOM 731 N N . GLY A 1 102 ? 3.457 16.005 -13.128 1.00 84.38 102 GLY A N 1
ATOM 732 C CA . GLY A 1 102 ? 2.488 17.103 -13.199 1.00 84.38 102 GLY A CA 1
ATOM 733 C C . GLY A 1 102 ? 1.025 16.639 -13.249 1.00 84.38 102 GLY A C 1
ATOM 734 O O . GLY A 1 102 ? 0.164 17.246 -12.613 1.00 84.38 102 GLY A O 1
ATOM 735 N N . GLU A 1 103 ? 0.734 15.549 -13.965 1.00 87.62 103 GLU A N 1
ATOM 736 C CA . GLU A 1 103 ? -0.598 14.927 -13.992 1.00 87.62 103 GLU A CA 1
ATOM 737 C C . GLU A 1 103 ? -0.990 14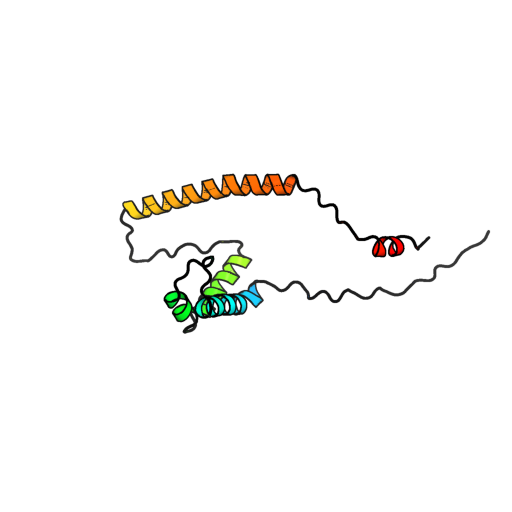.401 -12.596 1.00 87.62 103 GLU A C 1
ATOM 739 O O . GLU A 1 103 ? -2.106 14.647 -12.135 1.00 87.62 103 GLU A O 1
ATOM 744 N N . TRP A 1 104 ? -0.060 13.768 -11.872 1.00 84.69 104 TRP A N 1
ATOM 745 C CA . TRP A 1 104 ? -0.275 13.335 -10.487 1.00 84.69 104 TRP A CA 1
ATOM 746 C C . TRP A 1 104 ? -0.465 14.501 -9.520 1.00 84.69 104 TRP A C 1
ATOM 748 O O . TRP A 1 104 ? -1.369 14.446 -8.687 1.00 84.69 104 TRP A O 1
ATOM 758 N N . GLU A 1 105 ? 0.330 15.568 -9.628 1.00 89.12 105 GLU A N 1
ATOM 759 C CA . GLU A 1 105 ? 0.140 16.771 -8.811 1.00 89.12 105 GLU A CA 1
ATOM 760 C C . GLU A 1 105 ? -1.237 17.404 -9.041 1.00 89.12 105 GLU A C 1
ATOM 762 O O . GLU A 1 105 ? -1.873 17.868 -8.091 1.00 89.12 105 GLU A O 1
ATOM 767 N N . ALA A 1 106 ? -1.718 17.408 -10.288 1.00 90.75 106 ALA A N 1
ATOM 768 C CA . ALA A 1 106 ? -3.044 17.909 -10.623 1.00 90.75 106 ALA A CA 1
ATOM 769 C C . ALA A 1 106 ? -4.145 17.062 -9.967 1.00 90.75 106 ALA A C 1
ATOM 771 O O . ALA A 1 106 ? -5.026 17.619 -9.309 1.00 90.75 106 ALA A O 1
ATOM 772 N N . VAL A 1 107 ? -4.052 15.730 -10.068 1.00 91.38 107 VAL A N 1
ATOM 773 C CA . VAL A 1 107 ? -4.993 14.801 -9.420 1.00 91.38 107 VAL A CA 1
ATOM 774 C C . VAL A 1 107 ? -4.971 14.974 -7.904 1.00 91.38 107 VAL A C 1
ATOM 776 O O . VAL A 1 107 ? -6.028 15.085 -7.283 1.00 91.38 107 VAL A O 1
ATOM 779 N N . LEU A 1 108 ? -3.783 15.044 -7.300 1.00 91.62 108 LEU A N 1
ATOM 780 C CA . LEU A 1 108 ? -3.628 15.212 -5.858 1.00 91.62 108 LEU A CA 1
ATOM 781 C C . LEU A 1 108 ? -4.251 16.529 -5.384 1.00 91.62 108 LEU A C 1
ATOM 783 O O . LEU A 1 108 ? -4.939 16.559 -4.364 1.00 91.62 108 LEU A O 1
ATOM 787 N N . ARG A 1 109 ? -4.064 17.614 -6.142 1.00 90.81 109 ARG A N 1
ATOM 788 C CA . ARG A 1 109 ? -4.643 18.924 -5.831 1.00 90.81 109 ARG A CA 1
ATOM 789 C C . ARG A 1 109 ? -6.164 18.928 -5.960 1.00 90.81 109 ARG A C 1
ATOM 791 O O . ARG A 1 109 ? -6.842 19.441 -5.073 1.00 90.81 109 ARG A O 1
ATOM 798 N N . GLU A 1 110 ? -6.699 18.366 -7.039 1.00 94.25 110 GLU A N 1
ATOM 799 C CA . GLU A 1 110 ? -8.140 18.335 -7.295 1.00 94.25 110 GLU A CA 1
ATOM 800 C C . GLU A 1 110 ? -8.861 17.408 -6.309 1.00 94.25 110 GLU A C 1
ATOM 802 O O . GLU A 1 110 ? -9.731 17.849 -5.551 1.00 94.25 110 GLU A O 1
ATOM 807 N N . LYS A 1 111 ? -8.469 16.130 -6.280 1.00 94.62 111 LYS A N 1
ATOM 808 C CA . LYS A 1 111 ? -9.120 15.099 -5.463 1.00 94.62 111 LYS A CA 1
ATOM 809 C C . LYS A 1 111 ? -8.819 15.275 -3.982 1.00 94.62 111 LYS A C 1
ATOM 811 O O . LYS A 1 111 ? -9.715 15.099 -3.162 1.00 94.62 111 LYS A O 1
ATOM 816 N N . GLY A 1 112 ? -7.609 15.707 -3.628 1.00 94.75 112 GLY A N 1
ATOM 817 C CA . GLY A 1 112 ? -7.272 16.067 -2.250 1.00 94.75 112 GLY A CA 1
ATOM 818 C C . GLY A 1 112 ? -8.077 17.269 -1.752 1.00 94.75 112 GLY A C 1
ATOM 819 O O . GLY A 1 112 ? -8.566 17.257 -0.624 1.00 94.75 112 GLY A O 1
ATOM 820 N N . GLY A 1 113 ? -8.295 18.281 -2.598 1.00 93.00 113 GLY A N 1
ATOM 821 C CA . GLY A 1 113 ? -9.149 19.424 -2.267 1.00 93.00 113 GLY A CA 1
ATOM 822 C C . GLY A 1 113 ? -10.629 19.052 -2.118 1.00 93.00 113 GLY A C 1
ATOM 823 O O . GLY A 1 113 ? -11.321 19.586 -1.252 1.00 93.00 113 GLY A O 1
ATOM 824 N N . GLU A 1 114 ? -11.129 18.128 -2.938 1.00 95.19 114 GLU A N 1
ATOM 825 C CA . GLU A 1 114 ? -12.468 17.547 -2.794 1.00 95.19 114 GLU A CA 1
ATOM 826 C C . GLU A 1 114 ? -12.614 16.777 -1.476 1.00 95.19 114 GLU A C 1
ATOM 828 O O . GLU A 1 114 ? -13.526 17.069 -0.702 1.00 95.19 114 GLU A O 1
ATOM 833 N N . LEU A 1 115 ? -11.675 15.878 -1.175 1.00 94.25 115 LEU A N 1
ATOM 834 C CA . LEU A 1 115 ? -11.662 15.110 0.070 1.00 94.25 115 LEU A CA 1
ATOM 835 C C . LEU A 1 115 ? -11.599 16.022 1.300 1.00 94.25 115 LEU A C 1
ATOM 837 O O . LEU A 1 115 ? -12.334 15.809 2.260 1.00 94.25 115 LEU A O 1
ATOM 841 N N . LYS A 1 116 ? -10.778 17.078 1.249 1.00 92.75 116 LYS A N 1
ATOM 842 C CA . LYS A 1 116 ? -10.701 18.081 2.314 1.00 92.75 116 LYS A CA 1
ATOM 843 C C . LYS A 1 116 ? -12.036 18.793 2.521 1.00 92.75 116 LYS A C 1
ATOM 845 O O . LYS A 1 116 ? -12.459 18.946 3.656 1.00 92.75 116 LYS A O 1
ATOM 850 N N 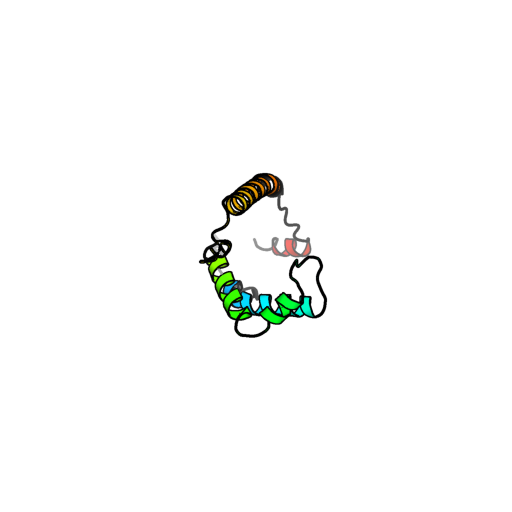. ARG A 1 117 ? -12.722 19.200 1.447 1.00 93.62 117 ARG A N 1
ATOM 851 C CA . ARG A 1 117 ? -14.050 19.830 1.557 1.00 93.62 117 ARG A CA 1
ATOM 852 C C . ARG A 1 117 ? -15.081 18.892 2.174 1.00 93.62 117 ARG A C 1
ATOM 854 O O . ARG A 1 117 ? -15.901 19.353 2.955 1.00 93.62 117 ARG A O 1
ATOM 861 N N . ILE A 1 118 ? -15.039 17.604 1.831 1.00 92.81 118 ILE A N 1
ATOM 862 C CA . ILE A 1 118 ? -15.898 16.594 2.457 1.00 92.81 118 ILE A CA 1
ATOM 863 C C . ILE A 1 118 ? -15.575 16.504 3.948 1.00 92.81 118 ILE A C 1
ATOM 865 O O . ILE A 1 118 ? -16.482 16.622 4.758 1.00 92.81 118 ILE A O 1
ATOM 869 N N . TYR A 1 119 ? -14.298 16.363 4.311 1.00 86.25 119 TYR A N 1
ATOM 870 C CA . TYR A 1 119 ? -13.865 16.296 5.707 1.00 86.25 119 TYR A CA 1
ATOM 871 C C . TYR A 1 119 ? -14.300 17.529 6.512 1.00 86.25 119 TYR A C 1
ATOM 873 O O . TYR A 1 119 ? -14.876 17.386 7.584 1.00 86.25 119 TYR A O 1
ATOM 881 N N . ASP A 1 120 ? -14.096 18.727 5.961 1.00 89.38 120 ASP A N 1
ATOM 882 C CA . ASP A 1 120 ? -14.493 19.996 6.581 1.00 89.38 120 ASP A CA 1
ATOM 883 C C . ASP A 1 120 ? -16.028 20.124 6.722 1.00 89.38 120 ASP A C 1
ATOM 885 O O . ASP A 1 120 ? -16.507 20.857 7.584 1.00 89.38 120 ASP A O 1
ATOM 889 N N . ALA A 1 121 ? -16.806 19.432 5.880 1.00 89.44 121 ALA A N 1
ATOM 890 C CA . ALA A 1 121 ? -18.270 19.445 5.897 1.00 89.44 121 ALA A CA 1
ATOM 891 C C . ALA A 1 121 ? -18.891 18.340 6.771 1.00 89.44 121 ALA A C 1
ATOM 893 O O . ALA A 1 121 ? -20.097 18.371 7.021 1.00 89.44 121 ALA A O 1
ATOM 894 N N . VAL A 1 122 ? -18.106 17.354 7.216 1.00 83.38 122 VAL A N 1
ATOM 895 C CA . VAL A 1 122 ? -18.593 16.281 8.088 1.00 83.38 122 VAL A CA 1
ATOM 896 C C . VAL A 1 122 ? -18.603 16.771 9.534 1.00 83.38 122 VAL A C 1
ATOM 898 O O . VAL A 1 122 ? -17.567 16.939 10.171 1.00 83.38 122 VAL A O 1
ATOM 901 N N . GLU A 1 123 ? -19.802 16.950 10.080 1.00 77.75 123 GLU A N 1
ATOM 902 C CA . GLU A 1 123 ? -20.019 17.138 11.511 1.00 77.75 123 GLU A CA 1
ATOM 903 C C . GLU A 1 123 ? -20.119 15.755 12.176 1.00 77.75 123 GLU A C 1
ATOM 905 O O . GLU A 1 123 ? -21.105 15.032 12.018 1.00 77.75 123 GLU A O 1
ATOM 910 N N . PHE A 1 124 ? -19.068 15.336 12.886 1.00 69.44 124 PHE A N 1
ATOM 911 C CA . PHE A 1 124 ? -19.074 14.060 13.603 1.00 69.44 124 PHE A CA 1
ATOM 912 C C . PHE A 1 124 ? -19.958 14.157 14.851 1.00 69.44 124 PHE A C 1
ATOM 914 O O . PHE A 1 124 ? -19.492 14.491 15.939 1.00 69.44 124 PHE A O 1
ATOM 921 N N . VAL A 1 125 ? -21.239 13.816 14.718 1.00 62.41 125 VAL A N 1
ATOM 922 C CA . VAL A 1 125 ? -22.100 13.544 15.873 1.00 62.41 125 VAL A CA 1
ATOM 923 C C . VAL A 1 125 ? -21.903 12.087 16.274 1.00 62.41 125 VAL A C 1
ATOM 925 O O . VAL A 1 125 ? -22.455 11.175 15.653 1.00 62.41 125 VAL A O 1
ATOM 928 N N . LEU A 1 126 ? -21.108 11.854 17.319 1.00 65.75 126 LEU A N 1
ATOM 929 C CA . LEU A 1 126 ? -21.001 10.535 17.935 1.00 65.75 126 LEU A CA 1
ATOM 930 C C . LEU A 1 126 ? -22.363 10.171 18.545 1.00 65.75 126 LEU A C 1
ATOM 932 O O . LEU A 1 126 ? -22.712 10.640 19.626 1.00 65.75 126 LEU A O 1
ATOM 936 N N . HIS A 1 127 ? -23.134 9.326 17.858 1.00 58.56 127 HIS A N 1
ATOM 937 C CA . HIS A 1 127 ? -24.292 8.668 18.457 1.00 58.56 127 HIS A CA 1
ATOM 938 C C . HIS A 1 127 ? -23.787 7.641 19.473 1.00 58.56 127 HIS A C 1
ATOM 940 O O . HIS A 1 127 ? -23.590 6.468 19.161 1.00 58.56 127 HIS A O 1
ATOM 946 N N . VAL A 1 128 ? -23.557 8.086 20.707 1.00 65.00 128 VAL A N 1
ATOM 947 C CA . VAL A 1 128 ? -23.533 7.171 21.845 1.00 65.00 128 VAL A CA 1
ATOM 948 C C . VAL A 1 128 ? -24.946 6.638 22.006 1.00 65.00 128 VAL A C 1
ATOM 950 O O . VAL A 1 128 ? -25.893 7.383 22.248 1.00 65.00 128 VAL A O 1
ATOM 953 N N . GLN A 1 129 ? -25.086 5.333 21.810 1.00 53.34 129 GLN A N 1
ATOM 954 C CA . GLN A 1 129 ? -26.319 4.613 22.075 1.00 53.34 129 GLN A CA 1
ATOM 955 C C . GLN A 1 129 ? -26.752 4.912 23.530 1.00 53.34 129 GLN A C 1
ATOM 957 O O . GLN A 1 129 ? -25.913 5.007 24.434 1.00 53.34 129 GLN A O 1
ATOM 962 N N . GLU A 1 130 ? -28.058 5.006 23.785 1.00 57.88 130 GLU A N 1
ATOM 963 C CA . GLU A 1 130 ? -28.610 5.407 25.088 1.00 57.88 130 GLU A CA 1
ATOM 964 C C . GLU A 1 130 ? -28.287 4.522 26.318 1.00 57.88 130 GLU A C 1
ATOM 966 O O . GLU A 1 130 ? -28.532 5.021 27.419 1.00 57.88 130 GLU A O 1
ATOM 971 N N . PRO A 1 131 ? -27.691 3.298 26.278 1.00 55.12 131 PRO A N 1
ATOM 972 C CA . PRO A 1 131 ? -27.320 2.646 27.536 1.00 55.12 131 PRO A CA 1
ATOM 973 C C . PRO A 1 131 ? -26.125 3.309 28.248 1.00 55.12 131 PRO A C 1
ATOM 975 O O . PRO A 1 131 ? -25.838 2.944 29.386 1.00 55.12 131 PRO A O 1
ATOM 978 N N . TYR A 1 132 ? -25.435 4.275 27.624 1.00 53.50 132 TYR A N 1
ATOM 979 C CA . TYR A 1 132 ? -24.287 4.970 28.228 1.00 53.50 132 TYR A CA 1
ATOM 980 C C . TYR A 1 132 ? -24.625 6.349 28.821 1.00 53.50 132 TYR A C 1
ATOM 982 O O . TYR A 1 132 ? -23.846 6.877 29.611 1.00 53.50 132 TYR A O 1
ATOM 990 N N . PHE A 1 133 ? -25.792 6.929 28.516 1.00 54.50 133 PHE A N 1
ATOM 991 C CA . PHE A 1 133 ? -26.203 8.229 29.072 1.00 54.50 133 PHE A CA 1
ATOM 992 C C . PHE A 1 133 ? -26.611 8.146 30.548 1.00 54.50 133 PHE A C 1
ATOM 994 O O . PHE A 1 133 ? -26.359 9.074 31.311 1.00 54.50 133 PHE A O 1
ATOM 1001 N N . THR A 1 134 ? -27.158 7.013 30.991 1.00 50.00 134 THR A N 1
ATOM 1002 C CA . THR A 1 134 ? -27.465 6.771 32.413 1.00 50.00 134 THR A CA 1
ATOM 1003 C C . THR A 1 134 ? -26.213 6.613 33.277 1.00 50.00 134 THR A C 1
ATOM 1005 O O . THR A 1 134 ? -26.297 6.765 34.493 1.00 50.00 134 THR A O 1
ATOM 1008 N N . GLN A 1 135 ? -25.042 6.385 32.670 1.00 52.16 135 GLN A N 1
ATOM 1009 C CA . GLN A 1 135 ? -23.748 6.445 33.362 1.00 52.16 135 GLN A CA 1
ATOM 1010 C C . GLN A 1 135 ? -23.232 7.886 33.528 1.00 52.16 135 GLN A C 1
ATOM 1012 O O . GLN A 1 135 ? -22.368 8.125 34.364 1.00 52.16 135 GLN A O 1
ATOM 1017 N N . LEU A 1 136 ? -23.772 8.853 32.771 1.00 50.00 136 LEU A N 1
ATOM 1018 C CA . LEU A 1 136 ? -23.471 10.288 32.890 1.00 50.00 136 LEU A CA 1
ATOM 1019 C C . LEU A 1 136 ? -24.432 11.021 33.838 1.00 50.00 136 LEU A C 1
ATOM 1021 O O . LEU A 1 136 ? -24.201 12.180 34.172 1.00 50.00 136 LEU A O 1
ATOM 1025 N N . SER A 1 137 ? -25.507 10.362 34.278 1.00 56.16 137 SER A N 1
ATOM 1026 C CA . SER A 1 137 ? -26.534 10.953 35.137 1.00 56.16 137 SER A CA 1
ATOM 1027 C C . SER A 1 137 ? -26.613 10.292 36.511 1.00 56.16 137 SER A C 1
ATOM 1029 O O . SER A 1 137 ? -27.707 10.114 37.029 1.00 56.16 137 SER A O 1
ATOM 1031 N N . VAL A 1 138 ? -25.484 9.932 37.116 1.00 48.12 138 VAL A N 1
ATOM 1032 C CA . VAL A 1 138 ? -25.361 9.926 38.578 1.00 48.12 138 VAL A CA 1
ATOM 1033 C C . VAL A 1 138 ? -23.927 10.313 38.923 1.00 48.12 138 VAL A C 1
ATOM 1035 O O . VAL A 1 138 ? -23.042 9.467 38.951 1.00 48.12 138 VAL A O 1
ATOM 1038 N N . LEU A 1 139 ? -23.708 11.597 39.192 1.00 37.38 139 LEU A N 1
ATOM 1039 C CA . LEU A 1 139 ? -23.323 12.019 40.539 1.00 37.38 139 LEU A CA 1
ATOM 1040 C C . LEU A 1 139 ? -23.497 13.544 40.668 1.00 37.38 139 LEU A C 1
ATOM 1042 O O . LEU A 1 139 ? -22.784 14.325 40.042 1.00 37.38 139 LEU A O 1
ATOM 1046 N N . THR A 1 140 ? -24.496 13.934 41.461 1.00 40.88 140 THR A N 1
ATOM 1047 C CA . THR A 1 140 ? -24.422 15.089 42.374 1.00 40.88 140 THR A CA 1
ATOM 1048 C C . THR A 1 140 ? -23.172 15.036 43.237 1.00 40.88 140 THR A C 1
ATOM 1050 O O . THR A 1 140 ? -22.803 13.899 43.612 1.00 40.88 140 THR A O 1
#

Sequence (140 aa):
MATTDHISSPPQPASPGVGAVALSSAVGELLRFVLSSHVAAPDPALPLSLSYCSRLLEDDLCDKLATELAACAEEGRIPRPPVVAGAVGTPAEENDSRRREGEWEAVLREKGGELKRIYDAVEFVLHVQEPYFTQLSVLT

Radius of gyration: 26.24 Å; chains: 1; bounding box: 52×43×85 Å

Secondary structure (DSSP, 8-state):
-------PPPPPPPP---PPPPHHHHHHHHHHHHHHHHHHS--TTS---HHHHHHHHSTTHHHHHHHHHHHHHHHT-PPPPP--TT----HHHHHHHHHHHHHHHHHHHHHHHHHHHHHHH--------GGGGGGTS---